Protein AF-A0A931X1U2-F1 (afdb_monomer_lite)

Radius of gyration: 11.32 Å; chains: 1; bounding box: 19×18×35 Å

Structure (mmCIF, N/CA/C/O backbone):
data_AF-A0A931X1U2-F1
#
_entry.id   AF-A0A931X1U2-F1
#
loop_
_atom_site.group_PDB
_atom_site.id
_atom_site.type_symbol
_atom_site.label_atom_id
_atom_site.label_alt_id
_atom_site.label_comp_id
_atom_site.label_asym_id
_atom_site.label_entity_id
_atom_site.label_seq_id
_atom_site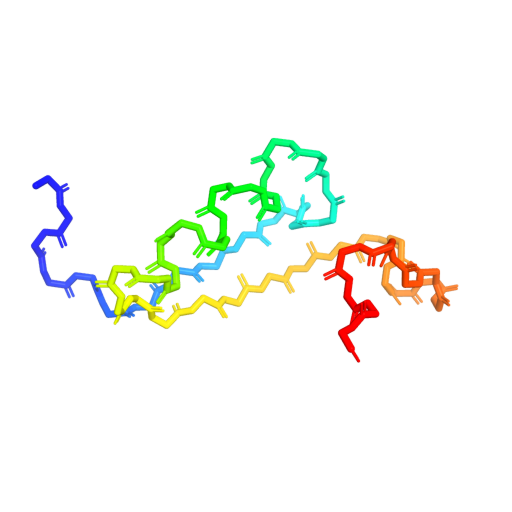.pdbx_PDB_ins_code
_atom_site.Cartn_x
_atom_site.Cartn_y
_atom_site.Cartn_z
_atom_site.occupancy
_atom_site.B_iso_or_equiv
_atom_site.auth_seq_id
_atom_site.auth_comp_id
_atom_site.auth_asym_id
_atom_site.auth_atom_id
_atom_site.pdbx_PDB_model_num
ATOM 1 N N . MET A 1 1 ? -1.674 -1.727 18.524 1.00 65.12 1 MET A N 1
ATOM 2 C CA . MET A 1 1 ? -0.294 -1.717 17.996 1.00 65.12 1 MET A CA 1
ATOM 3 C C . MET A 1 1 ? -0.060 -0.694 16.873 1.00 65.12 1 MET A C 1
ATOM 5 O O . MET A 1 1 ? 1.090 -0.442 16.574 1.00 65.12 1 MET A O 1
ATOM 9 N N . LEU A 1 2 ? -1.086 -0.019 16.322 1.00 73.75 2 LEU A N 1
ATOM 10 C CA . LEU A 1 2 ? -0.924 1.134 15.405 1.00 73.75 2 LEU A CA 1
ATOM 11 C C . LEU A 1 2 ? -1.903 2.274 15.770 1.00 73.75 2 LEU A C 1
ATOM 13 O O . LEU A 1 2 ? -2.720 2.697 14.955 1.00 73.75 2 LEU A O 1
ATOM 17 N N . LYS A 1 3 ? -1.907 2.720 17.035 1.00 72.75 3 LYS A N 1
ATOM 18 C CA . LYS A 1 3 ? -2.806 3.805 17.477 1.00 72.75 3 LYS A CA 1
ATOM 19 C C . LYS A 1 3 ? -2.352 5.132 16.852 1.00 72.75 3 LYS A C 1
ATOM 21 O O . LYS A 1 3 ? -1.191 5.492 16.985 1.00 72.75 3 LYS A O 1
ATOM 26 N N . GLY A 1 4 ? -3.269 5.842 16.192 1.00 79.31 4 GLY A N 1
ATOM 27 C CA . GLY A 1 4 ? -3.033 7.171 15.604 1.00 79.31 4 GLY A CA 1
ATOM 28 C C . GLY A 1 4 ? -2.583 7.183 14.136 1.00 79.31 4 GLY A C 1
ATOM 29 O O . GLY A 1 4 ? -2.605 8.238 13.509 1.00 79.31 4 GLY A O 1
ATOM 30 N N . LEU A 1 5 ? -2.237 6.031 13.556 1.00 83.44 5 LEU A N 1
ATOM 31 C CA . LEU A 1 5 ? -1.893 5.922 12.135 1.00 83.44 5 LEU A CA 1
ATOM 32 C C . LEU A 1 5 ? -3.165 5.785 11.294 1.00 83.44 5 LEU A C 1
ATOM 34 O O . LEU A 1 5 ? -3.850 4.771 11.371 1.00 83.44 5 LEU A O 1
ATOM 38 N N . LYS A 1 6 ? -3.477 6.806 10.488 1.00 84.75 6 LYS A N 1
ATOM 39 C CA . LYS A 1 6 ? -4.593 6.765 9.524 1.00 84.75 6 LYS A CA 1
ATOM 40 C C . LYS A 1 6 ? -4.180 6.238 8.152 1.00 84.75 6 LYS A C 1
ATOM 42 O O . LYS A 1 6 ? -4.989 5.599 7.489 1.00 84.75 6 LYS A O 1
ATOM 47 N N . ARG A 1 7 ? -2.937 6.506 7.742 1.00 93.62 7 ARG A N 1
ATOM 48 C CA . ARG A 1 7 ? -2.439 6.251 6.389 1.00 93.62 7 ARG A CA 1
ATOM 49 C C . ARG A 1 7 ? -1.155 5.433 6.417 1.00 93.62 7 ARG A C 1
ATOM 51 O O . ARG A 1 7 ? -0.249 5.736 7.190 1.00 93.62 7 ARG A O 1
ATOM 58 N N . ILE A 1 8 ? -1.086 4.415 5.569 1.00 93.75 8 ILE A N 1
ATOM 59 C CA . ILE A 1 8 ? 0.040 3.489 5.447 1.00 93.75 8 ILE A CA 1
ATOM 60 C C . ILE A 1 8 ? 0.485 3.477 3.984 1.00 93.75 8 ILE A C 1
ATOM 62 O O . ILE A 1 8 ? -0.338 3.335 3.077 1.00 93.75 8 ILE A O 1
ATOM 66 N N . HIS A 1 9 ? 1.784 3.657 3.748 1.00 94.06 9 HIS A N 1
ATOM 67 C CA . HIS A 1 9 ? 2.374 3.599 2.413 1.00 94.06 9 HIS A CA 1
ATOM 68 C C . HIS A 1 9 ? 3.322 2.409 2.304 1.00 94.06 9 HIS A C 1
ATOM 70 O O . HIS A 1 9 ? 4.239 2.268 3.111 1.00 94.06 9 HIS A O 1
ATOM 76 N N . PHE A 1 10 ? 3.113 1.577 1.291 1.00 94.00 10 PHE A N 1
ATOM 77 C CA . PHE A 1 10 ? 3.938 0.411 1.012 1.00 94.00 10 PHE A CA 1
ATOM 78 C C . PHE A 1 10 ? 4.879 0.653 -0.166 1.00 94.00 10 PHE A C 1
ATOM 80 O O . PHE A 1 10 ? 4.439 0.897 -1.287 1.00 94.00 10 PHE A O 1
ATOM 87 N N . THR A 1 11 ? 6.180 0.509 0.070 1.00 94.81 11 THR A N 1
ATOM 88 C CA . THR A 1 11 ? 7.188 0.439 -0.995 1.00 94.81 11 THR A CA 1
ATOM 89 C C . THR A 1 11 ? 7.302 -1.007 -1.476 1.00 94.81 11 THR A C 1
ATOM 91 O O . THR A 1 11 ? 7.590 -1.895 -0.676 1.00 94.81 11 THR A O 1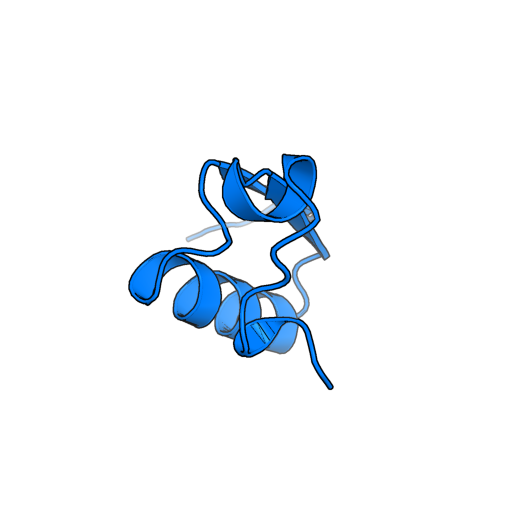
ATOM 94 N N . GLY A 1 12 ? 7.067 -1.262 -2.764 1.00 92.81 12 GLY A N 1
ATOM 95 C CA . GLY A 1 12 ? 6.967 -2.620 -3.316 1.00 92.81 12 GLY A CA 1
ATOM 96 C C . GLY A 1 12 ? 5.607 -3.281 -3.058 1.00 92.81 12 GLY A C 1
ATOM 97 O O . GLY A 1 12 ? 5.539 -4.474 -2.756 1.00 92.81 12 GLY A O 1
ATOM 98 N N . ILE A 1 13 ? 4.518 -2.507 -3.120 1.00 92.56 13 ILE A N 1
ATOM 99 C CA . ILE A 1 13 ? 3.155 -2.976 -2.803 1.00 92.56 13 ILE A CA 1
ATOM 100 C C . ILE A 1 13 ? 2.661 -4.096 -3.739 1.00 92.56 13 ILE A C 1
ATOM 102 O O . ILE A 1 13 ? 1.771 -4.853 -3.359 1.00 92.56 13 ILE A O 1
ATOM 106 N N . GLY A 1 14 ? 3.258 -4.249 -4.927 1.00 90.19 14 GLY A N 1
ATOM 107 C CA . GLY A 1 14 ? 2.910 -5.295 -5.890 1.00 90.19 14 GLY A CA 1
ATOM 108 C C . GLY A 1 14 ? 3.456 -6.682 -5.536 1.00 90.19 14 GLY A C 1
ATOM 109 O O . GLY A 1 14 ? 3.050 -7.668 -6.152 1.00 90.19 14 GLY A O 1
ATOM 110 N N . GLY A 1 15 ? 4.350 -6.791 -4.546 1.00 90.75 15 GLY A N 1
ATOM 111 C CA . GLY A 1 15 ? 4.867 -8.076 -4.071 1.00 90.75 15 GLY A CA 1
ATOM 112 C C . GLY A 1 15 ? 3.789 -8.939 -3.40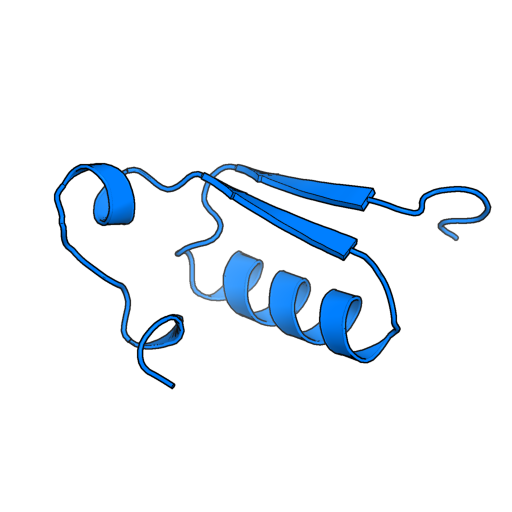1 1.00 90.75 15 GLY A C 1
ATOM 113 O O . GLY A 1 15 ? 2.884 -8.428 -2.742 1.00 90.75 15 GLY A O 1
ATOM 114 N N . VAL A 1 16 ? 3.902 -10.268 -3.510 1.00 87.88 16 VAL A N 1
ATOM 115 C CA . VAL A 1 16 ? 2.890 -11.222 -3.003 1.00 87.88 16 VAL A CA 1
ATOM 116 C C . VAL A 1 16 ? 2.579 -11.054 -1.507 1.00 87.88 16 VAL A C 1
ATOM 118 O O . VAL A 1 16 ? 1.418 -11.060 -1.115 1.00 87.88 16 VAL A O 1
ATOM 121 N N . GLY A 1 17 ? 3.591 -10.825 -0.664 1.00 91.19 17 GLY A N 1
ATOM 122 C CA . GLY A 1 17 ? 3.379 -10.600 0.771 1.00 91.19 17 GLY A CA 1
ATOM 123 C C . GLY A 1 17 ? 2.845 -9.201 1.089 1.00 91.19 17 GLY A C 1
ATOM 124 O O . GLY A 1 17 ? 1.945 -9.040 1.911 1.00 91.19 17 GLY A O 1
ATOM 125 N N . MET A 1 18 ? 3.373 -8.183 0.404 1.00 93.38 18 MET A N 1
ATOM 126 C CA . MET A 1 18 ? 3.024 -6.783 0.663 1.00 93.38 18 MET A CA 1
ATOM 127 C C . MET A 1 18 ? 1.595 -6.466 0.247 1.00 93.38 18 MET A C 1
ATOM 129 O O . MET A 1 18 ? 0.876 -5.783 0.968 1.00 93.38 18 MET A O 1
ATOM 133 N N . SER A 1 19 ? 1.166 -7.013 -0.882 1.00 91.75 19 SER A N 1
ATOM 134 C CA . SER A 1 19 ? -0.196 -6.879 -1.382 1.00 91.75 19 SER A CA 1
ATOM 135 C C . SER A 1 19 ? -1.230 -7.569 -0.485 1.00 91.75 19 SER A C 1
ATOM 137 O O . SER A 1 19 ? -2.316 -7.024 -0.282 1.00 91.75 19 SER A O 1
ATOM 139 N N . ALA A 1 20 ? -0.907 -8.727 0.102 1.00 92.69 20 ALA A N 1
ATOM 140 C CA . ALA A 1 20 ? -1.767 -9.392 1.082 1.00 92.69 20 ALA A CA 1
ATOM 141 C C . ALA A 1 20 ? -1.931 -8.538 2.350 1.00 92.69 20 ALA A C 1
ATOM 143 O O . ALA A 1 20 ? -3.049 -8.314 2.819 1.00 92.69 20 ALA A O 1
ATOM 144 N N . LEU A 1 21 ? -0.827 -7.992 2.868 1.00 93.88 21 LEU A N 1
ATOM 145 C CA . LEU A 1 21 ? -0.856 -7.119 4.042 1.00 93.88 21 LEU A CA 1
ATOM 146 C C . LEU A 1 21 ? -1.586 -5.795 3.764 1.00 93.88 21 LEU A C 1
ATOM 148 O O . LEU A 1 21 ? -2.368 -5.335 4.595 1.00 93.88 21 LEU A O 1
ATOM 152 N N . ALA A 1 22 ? -1.368 -5.203 2.589 1.00 93.75 22 ALA A N 1
ATOM 153 C CA . ALA A 1 22 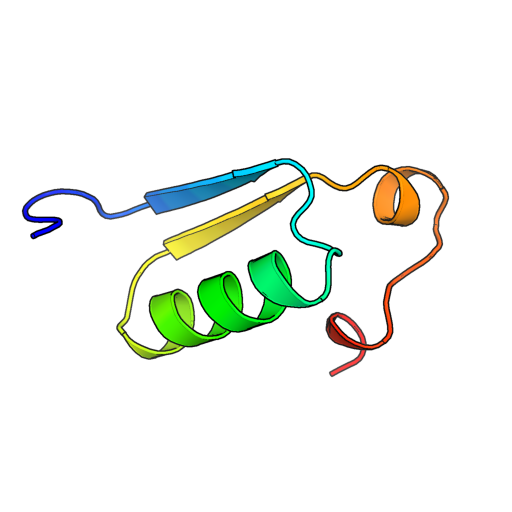? -2.044 -3.988 2.149 1.00 93.75 22 ALA A CA 1
ATOM 154 C C . ALA A 1 22 ? -3.568 -4.168 2.104 1.00 93.75 22 ALA A C 1
ATOM 156 O O . ALA A 1 22 ? -4.299 -3.327 2.627 1.00 93.75 22 ALA A O 1
ATOM 157 N N . GLN A 1 23 ? -4.045 -5.287 1.552 1.00 92.44 23 GLN A N 1
ATOM 158 C CA . GLN A 1 23 ? -5.473 -5.615 1.533 1.00 92.44 23 GLN A CA 1
ATOM 159 C C . GLN A 1 23 ? -6.040 -5.834 2.937 1.00 92.44 23 GLN A C 1
ATOM 161 O O . GLN A 1 23 ? -7.120 -5.331 3.238 1.00 92.44 23 GLN A O 1
ATOM 166 N N . LEU A 1 24 ? -5.313 -6.541 3.808 1.00 93.75 24 LEU A N 1
ATOM 167 C CA . LEU A 1 24 ? -5.746 -6.781 5.186 1.00 93.75 24 LEU A CA 1
ATOM 168 C C . LEU A 1 24 ? -5.913 -5.471 5.965 1.00 93.75 24 LEU A C 1
ATOM 170 O O . LEU A 1 24 ? -6.937 -5.252 6.607 1.00 93.75 24 LEU A O 1
ATOM 174 N N . LEU A 1 25 ? -4.928 -4.575 5.880 1.00 93.19 25 LEU A N 1
ATOM 175 C CA . LEU A 1 25 ? -4.989 -3.275 6.548 1.00 93.19 25 LEU A CA 1
ATOM 176 C C . LEU A 1 25 ? -6.103 -2.398 5.977 1.00 93.19 25 LEU A C 1
ATOM 178 O O . LEU A 1 25 ? -6.803 -1.729 6.735 1.00 93.19 25 LEU A O 1
ATOM 182 N N . GLN A 1 26 ? -6.318 -2.438 4.663 1.00 91.94 26 GLN A N 1
ATOM 183 C CA . GLN A 1 26 ? -7.441 -1.741 4.050 1.00 91.94 26 GLN A CA 1
ATOM 184 C C . GLN A 1 26 ? -8.789 -2.290 4.544 1.00 91.94 26 GLN A C 1
ATOM 186 O O . GLN A 1 26 ? -9.677 -1.508 4.878 1.00 91.94 26 GLN A O 1
ATOM 191 N N . ALA A 1 27 ? -8.926 -3.613 4.687 1.00 92.94 27 ALA A N 1
ATOM 192 C CA . ALA A 1 27 ? -10.112 -4.243 5.270 1.00 92.94 27 ALA A CA 1
ATOM 193 C C . ALA A 1 27 ? -10.325 -3.871 6.751 1.00 92.94 27 ALA A C 1
ATOM 195 O O . ALA A 1 27 ? -11.459 -3.829 7.221 1.00 92.94 27 ALA A O 1
ATOM 196 N N . TRP A 1 28 ? -9.255 -3.553 7.483 1.00 93.31 28 TRP A N 1
ATOM 197 C CA . TRP A 1 28 ? -9.313 -3.037 8.857 1.00 93.31 28 TRP A CA 1
ATOM 198 C C . TRP A 1 28 ? -9.540 -1.519 8.950 1.00 93.31 28 TRP A C 1
ATOM 200 O O . TRP A 1 28 ? -9.526 -0.968 10.050 1.00 93.31 28 TRP A O 1
ATOM 210 N N . GLY A 1 29 ? -9.772 -0.839 7.823 1.00 91.75 29 GLY A N 1
ATOM 211 C CA . GLY A 1 29 ? -10.131 0.581 7.782 1.00 91.75 29 GLY A CA 1
ATOM 212 C C . GLY A 1 29 ? -8.948 1.548 7.723 1.00 91.75 29 GLY A C 1
ATOM 213 O O . GLY A 1 29 ? -9.139 2.750 7.912 1.00 91.75 29 GLY A O 1
ATOM 214 N N . TYR A 1 30 ? -7.735 1.061 7.457 1.00 93.50 30 TYR A N 1
ATOM 215 C CA . TYR A 1 30 ? -6.586 1.929 7.205 1.00 93.50 30 TYR A CA 1
ATOM 216 C C . TYR A 1 30 ? -6.604 2.463 5.766 1.00 93.50 30 TYR A C 1
ATOM 218 O O . TYR A 1 30 ? -6.939 1.749 4.819 1.00 93.50 30 TYR A O 1
ATOM 226 N N . GLU A 1 31 ? -6.187 3.715 5.578 1.00 94.62 31 GLU A N 1
ATOM 227 C CA . GLU A 1 31 ? -5.945 4.270 4.247 1.00 94.62 31 GLU A CA 1
ATOM 228 C C . GLU A 1 31 ? -4.608 3.729 3.727 1.00 94.62 31 GLU A C 1
ATOM 230 O O . GLU A 1 31 ? -3.548 4.031 4.278 1.00 94.62 31 GLU A O 1
ATOM 235 N N . VAL A 1 32 ? -4.641 2.907 2.680 1.00 94.19 32 VAL A N 1
ATOM 236 C CA . VAL A 1 32 ? -3.444 2.245 2.149 1.00 94.19 32 VAL A CA 1
ATOM 237 C C . VAL A 1 32 ? -3.074 2.819 0.788 1.00 94.19 32 VAL A C 1
ATOM 239 O O . VAL A 1 32 ? -3.911 2.972 -0.097 1.00 94.19 32 VAL A O 1
ATOM 242 N N . SER A 1 33 ? -1.793 3.117 0.620 1.00 93.75 33 SER A N 1
ATOM 243 C CA . SER A 1 33 ? -1.181 3.538 -0.640 1.00 93.75 33 SER A CA 1
ATOM 244 C C . SER A 1 33 ? 0.108 2.751 -0.869 1.00 93.75 33 SER A C 1
ATOM 246 O O . SER A 1 33 ? 0.599 2.076 0.037 1.00 93.75 33 SER A O 1
ATOM 248 N N . GLY A 1 34 ? 0.681 2.821 -2.067 1.00 92.81 34 GLY A N 1
ATOM 249 C CA . GLY A 1 34 ? 1.974 2.198 -2.310 1.00 92.81 34 GLY A CA 1
ATOM 250 C C . GLY A 1 34 ? 2.553 2.474 -3.687 1.00 92.81 34 GLY A C 1
ATOM 251 O O . GLY A 1 34 ? 1.842 2.904 -4.597 1.00 92.81 34 GLY A O 1
ATOM 252 N N . SER A 1 35 ? 3.848 2.206 -3.807 1.00 93.12 35 SER A N 1
ATOM 253 C CA . SER A 1 35 ? 4.636 2.283 -5.037 1.00 93.12 35 SER A CA 1
ATOM 254 C C . SER A 1 35 ? 5.151 0.901 -5.431 1.00 93.12 35 SER A C 1
ATOM 256 O O . SER A 1 35 ? 5.441 0.066 -4.572 1.00 93.12 35 SER A O 1
ATOM 258 N N . ASP A 1 36 ? 5.265 0.640 -6.730 1.00 92.38 36 ASP A N 1
ATOM 259 C CA . ASP A 1 36 ? 5.893 -0.574 -7.240 1.00 92.38 36 ASP A CA 1
ATOM 260 C C . ASP A 1 36 ? 6.457 -0.328 -8.640 1.00 92.38 36 ASP A C 1
ATOM 262 O O . ASP A 1 36 ? 5.791 0.263 -9.489 1.00 92.38 36 ASP A O 1
ATOM 266 N N . ARG A 1 37 ? 7.663 -0.839 -8.901 1.00 90.62 37 ARG A N 1
ATOM 267 C CA . ARG A 1 37 ? 8.329 -0.676 -10.199 1.00 90.62 37 ARG A CA 1
ATOM 268 C C . ARG A 1 37 ? 7.559 -1.336 -11.339 1.00 90.62 37 ARG A C 1
ATOM 270 O O . ARG A 1 37 ? 7.699 -0.901 -12.479 1.00 90.62 37 ARG A O 1
ATOM 277 N N . ALA A 1 38 ? 6.807 -2.404 -11.069 1.00 85.75 38 ALA A N 1
ATOM 278 C CA . ALA A 1 38 ? 5.977 -3.049 -12.080 1.00 85.75 38 ALA A CA 1
ATOM 279 C C . ALA A 1 38 ? 4.861 -2.103 -12.543 1.00 85.75 38 ALA A C 1
ATOM 281 O O . ALA A 1 38 ? 4.645 -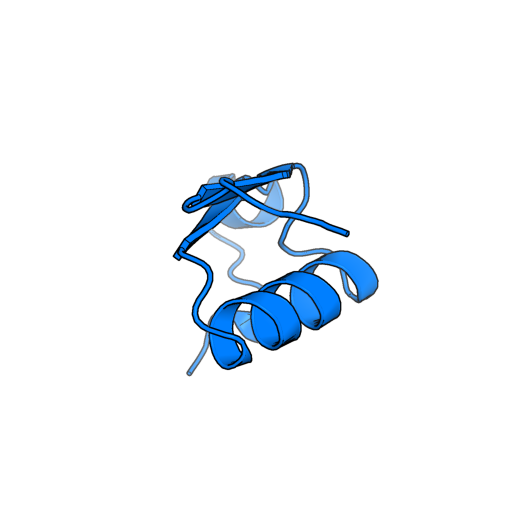1.968 -13.746 1.00 85.75 38 ALA A O 1
ATOM 282 N N . ARG A 1 39 ? 4.244 -1.370 -11.607 1.00 82.62 39 ARG A N 1
ATOM 283 C CA . ARG A 1 39 ? 3.209 -0.374 -11.904 1.00 82.62 39 ARG A CA 1
ATOM 284 C C . ARG A 1 39 ? 3.754 0.772 -12.753 1.00 82.62 39 ARG A C 1
ATOM 286 O O . ARG A 1 39 ? 3.135 1.130 -13.749 1.00 82.62 39 ARG A O 1
ATOM 293 N N . ASP A 1 40 ? 4.944 1.269 -12.421 1.00 83.62 40 ASP A N 1
ATOM 294 C CA . ASP A 1 40 ? 5.615 2.330 -13.191 1.00 83.62 40 ASP A CA 1
ATOM 295 C C . ASP A 1 40 ? 5.939 1.893 -14.631 1.00 83.62 40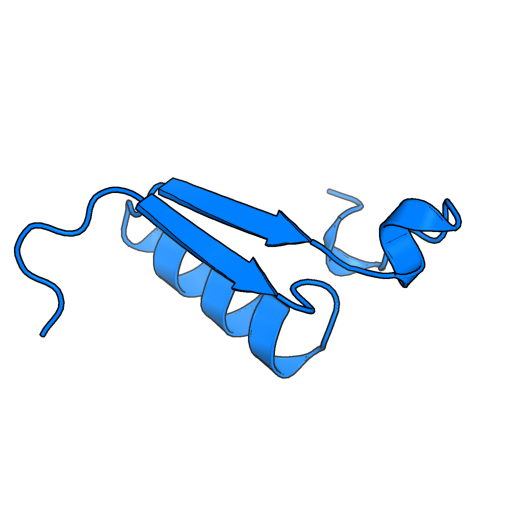 ASP A C 1
ATOM 297 O O . ASP A 1 40 ? 6.045 2.714 -15.536 1.00 83.62 40 ASP A O 1
ATOM 301 N N . GLN A 1 41 ? 6.066 0.583 -14.858 1.00 84.62 41 GLN A N 1
ATOM 302 C CA . GLN A 1 41 ? 6.303 -0.021 -16.172 1.00 84.62 41 GLN A CA 1
ATOM 303 C C . GLN A 1 41 ? 5.005 -0.431 -16.889 1.00 84.62 41 GLN A C 1
ATOM 305 O O . GLN A 1 41 ? 5.064 -1.168 -17.873 1.00 84.62 41 GLN A O 1
ATOM 310 N N . GLY A 1 42 ? 3.834 -0.020 -16.387 1.00 78.38 42 GLY A N 1
ATOM 311 C CA . GLY A 1 42 ? 2.525 -0.397 -16.937 1.00 78.38 42 GLY A CA 1
ATOM 312 C C . GLY A 1 42 ? 2.171 -1.876 -16.747 1.00 78.38 42 GLY A C 1
ATOM 313 O O . GLY A 1 42 ? 1.247 -2.390 -17.376 1.00 78.38 42 GLY A O 1
ATOM 314 N N . ARG A 1 43 ? 2.914 -2.590 -15.896 1.00 74.44 43 ARG A N 1
ATOM 315 C CA . ARG A 1 43 ? 2.662 -3.988 -15.546 1.00 74.44 43 ARG A CA 1
ATOM 316 C C . ARG A 1 43 ? 1.823 -4.020 -14.279 1.00 74.44 43 ARG A C 1
ATOM 318 O O . ARG A 1 43 ? 2.347 -4.150 -13.174 1.00 74.44 43 ARG A O 1
ATOM 325 N N . ASP A 1 44 ? 0.510 -3.919 -14.445 1.00 69.06 44 ASP A N 1
ATOM 326 C CA . ASP A 1 44 ? -0.406 -4.127 -13.330 1.00 69.06 44 ASP A CA 1
ATOM 327 C C . ASP A 1 44 ? -0.352 -5.594 -12.890 1.00 69.06 44 ASP A C 1
ATOM 329 O O . ASP A 1 44 ? -0.717 -6.521 -13.628 1.00 69.06 44 ASP A O 1
ATOM 333 N N . ALA A 1 45 ? 0.136 -5.810 -11.666 1.00 64.00 45 ALA A N 1
ATOM 334 C CA . ALA A 1 45 ? 0.056 -7.104 -11.007 1.00 64.00 45 ALA A CA 1
ATOM 335 C C . ALA A 1 45 ? -1.411 -7.561 -10.964 1.00 64.00 45 ALA A C 1
ATOM 337 O O . ALA A 1 45 ? -2.323 -6.742 -10.857 1.00 64.00 45 ALA A O 1
ATOM 338 N N . TRP A 1 46 ? -1.647 -8.876 -11.023 1.00 62.34 46 TRP A N 1
ATOM 339 C CA . TRP A 1 46 ? -3.000 -9.455 -10.994 1.00 62.34 46 TRP A CA 1
ATOM 340 C C . TRP A 1 46 ? -3.858 -8.920 -9.832 1.00 62.34 46 TRP A C 1
ATOM 342 O O . TRP A 1 46 ? -5.052 -8.721 -9.994 1.00 62.34 46 TRP A O 1
ATOM 352 N N . LEU A 1 47 ? -3.219 -8.562 -8.718 1.00 62.06 47 LEU A N 1
ATOM 353 C CA . LEU A 1 47 ? -3.825 -7.940 -7.540 1.00 62.06 47 LEU A CA 1
ATOM 354 C C . LEU A 1 47 ? -4.500 -6.574 -7.757 1.00 62.06 47 LEU A C 1
ATOM 356 O O . LEU A 1 47 ? -5.340 -6.201 -6.944 1.00 62.06 47 LEU A O 1
ATOM 360 N N . TYR A 1 48 ? -4.154 -5.823 -8.808 1.00 61.31 48 TYR A N 1
ATOM 361 C CA . TYR A 1 48 ? -4.778 -4.525 -9.119 1.00 61.31 48 TYR A CA 1
ATOM 362 C C . TYR A 1 48 ? -5.932 -4.620 -10.117 1.00 61.31 48 TYR A C 1
ATOM 364 O O . TYR A 1 48 ? -6.683 -3.658 -10.269 1.00 61.31 48 TYR A O 1
ATOM 372 N N . ARG A 1 49 ? -6.093 -5.766 -10.785 1.00 60.91 49 ARG A N 1
ATOM 373 C CA . ARG A 1 49 ? -7.273 -6.042 -11.607 1.00 60.91 49 ARG A CA 1
ATOM 374 C C . ARG A 1 49 ? -8.383 -6.531 -10.685 1.00 60.91 49 ARG A C 1
ATOM 376 O O . ARG A 1 49 ? -8.452 -7.718 -10.378 1.00 60.91 49 ARG A O 1
ATOM 383 N N . LYS A 1 50 ? -9.206 -5.599 -10.219 1.00 54.94 50 LYS A N 1
ATOM 384 C CA . LYS A 1 50 ? -10.501 -5.900 -9.612 1.00 54.94 50 LYS A CA 1
ATOM 385 C C . LYS A 1 50 ? -11.604 -5.706 -10.640 1.00 54.94 50 LYS A C 1
ATOM 387 O O . LYS A 1 50 ? -11.471 -4.751 -11.436 1.00 54.94 50 LYS A O 1
#

pLDDT: mean 85.17, std 11.47, range [54.94, 94.81]

Sequence (50 aa):
MLKGLKRIHFTGIGGVGMSALAQLLQAWGYEVSGSDRARDQGRDAWLYRK

Secondary structure (DSSP, 8-state):
--TT--EEEEETTTSHHHHHHHHHHHHTT-EEEEE-HHHHTT---GGG--

Foldseek 3Di:
DDPPQQEDEEEQCLDPVNVVVQVVVVVVRHHYYYDHPCVVVVNDRPSPVD